Protein AF-A0A1E5SSB6-F1 (afdb_monomer_lite)

Structure (mmCIF, N/CA/C/O backbone):
data_AF-A0A1E5SSB6-F1
#
_entry.id   AF-A0A1E5SSB6-F1
#
loop_
_atom_site.group_PDB
_atom_site.id
_atom_site.type_symbol
_atom_site.label_atom_id
_atom_site.label_alt_id
_atom_site.label_comp_id
_atom_site.label_asym_id
_atom_site.label_entity_id
_atom_site.label_seq_id
_atom_site.pdbx_PDB_ins_code
_atom_site.Cartn_x
_atom_site.Cartn_y
_atom_site.Cartn_z
_atom_site.occupancy
_atom_site.B_iso_or_equiv
_atom_site.auth_seq_id
_atom_site.auth_comp_id
_atom_site.auth_asym_id
_atom_site.auth_atom_id
_atom_site.pdbx_PDB_model_num
ATOM 1 N N . MET A 1 1 ? -34.391 2.735 -28.396 1.00 38.72 1 MET A N 1
ATOM 2 C CA . MET A 1 1 ? -33.485 3.317 -27.385 1.00 38.72 1 MET A CA 1
ATOM 3 C C . MET A 1 1 ? -32.205 2.505 -27.438 1.00 38.72 1 MET A C 1
ATOM 5 O O . MET A 1 1 ? -32.286 1.310 -27.213 1.00 38.72 1 MET A O 1
ATOM 9 N N . LYS A 1 2 ? -31.087 3.081 -27.894 1.00 37.91 2 LYS A N 1
ATOM 10 C CA . LYS A 1 2 ? -29.797 2.378 -27.933 1.00 37.91 2 LYS A CA 1
ATOM 11 C C . LYS A 1 2 ? -28.933 2.931 -26.811 1.00 37.91 2 LYS A C 1
ATOM 13 O O . LYS A 1 2 ? -28.707 4.138 -26.753 1.00 37.91 2 LYS A O 1
ATOM 18 N N . GLU A 1 3 ? -28.555 2.039 -25.909 1.00 44.38 3 GLU A N 1
ATOM 19 C CA . GLU A 1 3 ? -27.650 2.275 -24.793 1.00 44.38 3 GLU A CA 1
ATOM 20 C C . GLU A 1 3 ? -26.328 2.855 -25.311 1.00 44.38 3 GLU A C 1
ATOM 22 O O . GLU A 1 3 ? -25.775 2.379 -26.305 1.00 44.38 3 GLU A O 1
ATOM 27 N N . LYS A 1 4 ? -25.844 3.920 -24.664 1.00 40.06 4 LYS A N 1
ATOM 28 C CA . LYS A 1 4 ? -24.485 4.419 -24.878 1.00 40.06 4 LYS A CA 1
ATOM 29 C C . LYS A 1 4 ? -23.526 3.462 -24.156 1.00 40.06 4 LYS A C 1
ATOM 31 O O . LYS A 1 4 ? -23.665 3.322 -22.941 1.00 40.06 4 LYS A O 1
ATOM 36 N N . PRO A 1 5 ? -22.570 2.818 -24.844 1.00 46.25 5 PRO A N 1
ATOM 37 C CA . PRO A 1 5 ? -21.493 2.110 -24.170 1.00 46.25 5 PRO A CA 1
ATOM 38 C C . PRO A 1 5 ? -20.588 3.156 -23.511 1.00 46.25 5 PRO A C 1
ATOM 40 O O . PRO A 1 5 ? -20.071 4.040 -24.189 1.00 46.25 5 PRO A O 1
ATOM 43 N N . ASN A 1 6 ? -20.448 3.096 -22.188 1.00 46.34 6 ASN A N 1
ATOM 44 C CA . ASN A 1 6 ? -19.497 3.941 -21.476 1.00 46.34 6 ASN A CA 1
ATOM 45 C C . ASN A 1 6 ? -18.076 3.548 -21.912 1.00 46.34 6 ASN A C 1
ATOM 47 O O . ASN A 1 6 ? -17.673 2.390 -21.795 1.00 46.34 6 ASN A O 1
ATOM 51 N N . ASP A 1 7 ? -17.371 4.533 -22.461 1.00 44.53 7 ASP A N 1
ATOM 52 C CA . ASP A 1 7 ? -16.019 4.509 -23.016 1.00 44.53 7 ASP A CA 1
ATOM 53 C C . ASP A 1 7 ? -14.988 3.974 -21.997 1.00 44.53 7 ASP A C 1
ATOM 55 O O . ASP A 1 7 ? -14.386 4.717 -21.224 1.00 44.53 7 ASP A O 1
ATOM 59 N N . GLY A 1 8 ? -14.731 2.663 -22.017 1.00 45.31 8 GLY A N 1
ATOM 60 C CA . GLY A 1 8 ? -13.601 2.004 -21.337 1.00 45.31 8 GLY A CA 1
ATOM 61 C C . GLY A 1 8 ? -12.246 2.263 -22.015 1.00 45.31 8 GLY A C 1
ATOM 62 O O . GLY A 1 8 ? -11.391 1.378 -22.079 1.00 45.31 8 GLY A O 1
ATOM 63 N N . THR A 1 9 ? -12.075 3.452 -22.588 1.00 46.88 9 THR A N 1
ATOM 64 C CA . THR A 1 9 ? -11.051 3.750 -23.603 1.00 46.88 9 THR A CA 1
ATOM 65 C C . THR A 1 9 ? -9.930 4.632 -23.052 1.00 46.88 9 THR A C 1
ATOM 67 O O . THR A 1 9 ? -8.882 4.753 -23.678 1.00 46.88 9 THR A O 1
ATOM 70 N N . HIS A 1 10 ? -10.092 5.168 -21.837 1.00 43.28 10 HIS A N 1
ATOM 71 C CA . HIS A 1 10 ? -9.079 5.985 -21.158 1.00 43.28 10 HIS A CA 1
ATOM 72 C C . HIS A 1 10 ? -8.232 5.231 -20.118 1.00 43.28 10 HIS A C 1
ATOM 74 O O . HIS A 1 10 ? -7.170 5.718 -19.747 1.00 43.28 10 HIS A O 1
ATOM 80 N N . THR A 1 11 ? -8.621 4.023 -19.698 1.00 44.84 11 THR A N 1
ATOM 81 C CA . THR A 1 11 ? -7.826 3.179 -18.776 1.00 44.84 11 THR A CA 1
ATOM 82 C C . THR A 1 11 ? -6.880 2.217 -19.499 1.00 44.84 11 THR A C 1
ATOM 84 O O . THR A 1 11 ? -5.838 1.836 -18.966 1.00 44.84 11 THR A O 1
ATOM 87 N N . ARG A 1 12 ? -7.192 1.857 -20.749 1.00 40.91 12 ARG A N 1
ATOM 88 C CA . ARG A 1 12 ? -6.340 1.002 -21.595 1.00 40.91 12 ARG A CA 1
ATOM 89 C C . ARG A 1 12 ? -4.987 1.624 -21.975 1.00 40.91 12 ARG A C 1
ATOM 91 O O . ARG A 1 12 ? -3.999 0.900 -21.906 1.00 40.91 12 ARG A O 1
ATOM 98 N N . PRO A 1 13 ? -4.872 2.930 -22.290 1.00 46.69 13 PRO A N 1
ATOM 99 C CA . PRO A 1 13 ? -3.584 3.522 -22.649 1.00 46.69 13 PRO A CA 1
ATOM 100 C C . PRO A 1 13 ? -2.585 3.536 -21.487 1.00 46.69 13 PRO A C 1
ATOM 102 O O . PRO A 1 13 ? -1.384 3.468 -21.730 1.00 46.69 13 PRO A O 1
ATOM 105 N N . LEU A 1 14 ? -3.063 3.611 -20.237 1.00 46.34 14 LEU A N 1
ATOM 106 C CA . LEU A 1 14 ? -2.207 3.594 -19.048 1.00 46.34 14 LEU A CA 1
ATOM 107 C C . LEU A 1 14 ? -1.624 2.191 -18.823 1.00 46.34 14 LEU A C 1
ATOM 109 O O . LEU A 1 14 ? -0.413 2.035 -18.701 1.00 46.34 14 LEU A O 1
ATOM 113 N N . LEU A 1 15 ? -2.476 1.161 -18.877 1.00 42.16 15 LEU A N 1
ATOM 114 C CA . LEU A 1 15 ? -2.078 -0.243 -18.728 1.00 42.16 15 LEU A CA 1
ATOM 115 C C . LEU A 1 15 ? -1.198 -0.746 -19.881 1.00 42.16 15 LEU A C 1
ATOM 117 O O . LEU A 1 15 ? -0.281 -1.529 -19.645 1.00 42.16 15 LEU A O 1
ATOM 121 N N . ASP A 1 16 ? -1.446 -0.310 -21.119 1.00 43.28 16 ASP A N 1
ATOM 122 C CA . ASP A 1 16 ? -0.635 -0.724 -22.271 1.00 43.28 16 ASP A CA 1
ATOM 123 C C . ASP A 1 16 ? 0.700 0.035 -22.364 1.00 43.28 16 ASP A C 1
ATOM 125 O O . ASP A 1 16 ? 1.691 -0.561 -22.785 1.00 43.28 16 ASP A O 1
ATOM 129 N N . LYS A 1 17 ? 0.785 1.289 -21.884 1.00 45.41 17 LYS A N 1
ATOM 130 C CA . LYS A 1 17 ? 2.083 1.958 -21.655 1.00 45.41 17 LYS A CA 1
ATOM 131 C C . LYS A 1 17 ? 2.878 1.290 -20.534 1.00 45.41 17 LYS A C 1
ATOM 133 O O . LYS A 1 17 ? 4.087 1.139 -20.659 1.00 45.41 17 LYS A O 1
ATOM 138 N N . LEU A 1 18 ? 2.203 0.829 -19.480 1.00 47.44 18 LEU A N 1
ATOM 139 C CA . LEU A 1 18 ? 2.836 0.070 -18.403 1.00 47.44 18 LEU A CA 1
ATOM 140 C C . LEU A 1 18 ? 3.393 -1.268 -18.919 1.00 47.44 18 LEU A C 1
ATOM 142 O O . LEU A 1 18 ? 4.546 -1.584 -18.674 1.00 47.44 18 LEU A O 1
ATOM 146 N N . LYS A 1 19 ? 2.654 -2.052 -19.707 1.00 43.97 19 LYS A N 1
ATOM 147 C CA . LYS A 1 19 ? 3.092 -3.410 -20.103 1.00 43.97 19 LYS A CA 1
ATOM 148 C C . LYS A 1 19 ? 4.412 -3.499 -20.887 1.00 43.97 19 LYS A C 1
ATOM 150 O O . LYS A 1 19 ? 5.040 -4.556 -20.839 1.00 43.97 19 LYS A O 1
ATOM 155 N N . GLY A 1 20 ? 4.817 -2.446 -21.600 1.00 41.00 20 GLY A N 1
ATOM 156 C CA . GLY A 1 20 ? 6.071 -2.413 -22.364 1.00 41.00 20 GLY A CA 1
ATOM 157 C C . GLY A 1 20 ? 7.301 -2.055 -21.523 1.00 41.00 20 GLY A C 1
ATOM 158 O O . GLY A 1 20 ? 8.315 -2.739 -21.622 1.00 41.00 20 GLY A O 1
ATOM 159 N N . ASP A 1 21 ? 7.187 -1.039 -20.660 1.00 46.62 21 ASP A N 1
ATOM 160 C CA . ASP A 1 21 ? 8.300 -0.487 -19.862 1.00 46.62 21 ASP A CA 1
ATOM 161 C C . ASP A 1 21 ? 8.412 -1.079 -18.442 1.00 46.62 21 ASP A C 1
ATOM 163 O O . ASP A 1 21 ? 9.484 -1.070 -17.832 1.00 46.62 21 ASP A O 1
ATOM 167 N N . TYR A 1 22 ? 7.323 -1.634 -17.900 1.00 44.41 22 TYR A N 1
ATOM 168 C CA . TYR A 1 22 ? 7.222 -2.044 -16.492 1.00 44.41 22 TYR A CA 1
ATOM 169 C C . TYR A 1 22 ? 8.079 -3.267 -16.148 1.00 44.41 22 TYR A C 1
ATOM 171 O O . TYR A 1 22 ? 8.574 -3.366 -15.034 1.00 44.41 22 TYR A O 1
ATOM 179 N N . ARG A 1 23 ? 8.350 -4.177 -17.095 1.00 41.66 23 ARG A N 1
ATOM 180 C CA . ARG A 1 23 ? 9.249 -5.324 -16.842 1.00 41.66 23 ARG A CA 1
ATOM 181 C C . ARG A 1 23 ? 10.732 -4.950 -16.785 1.00 41.66 23 ARG A C 1
ATOM 183 O O . ARG A 1 23 ? 11.491 -5.671 -16.140 1.00 41.66 23 ARG A O 1
ATOM 190 N N . GLU A 1 24 ? 11.146 -3.854 -17.420 1.00 44.97 24 GLU A N 1
ATOM 191 C CA . GLU A 1 24 ? 12.519 -3.345 -17.293 1.00 44.97 24 GLU A CA 1
ATOM 192 C C . GLU A 1 24 ? 12.666 -2.372 -16.111 1.00 44.97 24 GLU A C 1
ATOM 194 O O . GLU A 1 24 ? 13.701 -2.394 -15.446 1.00 44.97 24 GLU A O 1
ATOM 199 N N . HIS A 1 25 ? 11.619 -1.605 -15.775 1.00 43.44 25 HIS A N 1
ATOM 200 C CA . HIS A 1 25 ? 11.619 -0.663 -14.646 1.00 43.44 25 HIS A CA 1
ATOM 201 C C . HIS A 1 25 ? 11.317 -1.301 -13.280 1.00 43.44 25 HIS A C 1
ATOM 203 O O . HIS A 1 25 ? 11.797 -0.793 -12.275 1.00 43.44 25 HIS A O 1
ATOM 209 N N . LEU A 1 26 ? 10.637 -2.454 -13.211 1.00 45.53 26 LEU A N 1
ATOM 210 C CA . LEU A 1 26 ? 10.479 -3.236 -11.969 1.00 45.53 26 LEU A CA 1
ATOM 211 C C . LEU A 1 26 ? 11.780 -3.890 -11.469 1.00 45.53 26 LEU A C 1
ATOM 213 O O . LEU A 1 26 ? 11.784 -4.566 -10.444 1.00 45.53 26 LEU A O 1
ATOM 217 N N . LYS A 1 27 ? 12.912 -3.688 -12.154 1.00 42.28 27 LYS A N 1
ATOM 218 C CA . LYS A 1 27 ? 14.229 -3.900 -11.533 1.00 42.28 27 LYS A CA 1
ATOM 219 C C . LYS A 1 27 ? 14.596 -2.788 -10.536 1.00 42.28 27 LYS A C 1
ATOM 221 O O . LYS A 1 27 ? 15.606 -2.920 -9.850 1.00 42.28 27 LYS A O 1
ATOM 226 N N . GLY A 1 28 ? 13.815 -1.708 -10.468 1.00 55.72 28 GLY A N 1
ATOM 227 C CA . GLY A 1 28 ? 14.006 -0.568 -9.580 1.00 55.72 28 GLY A CA 1
ATOM 228 C C . GLY A 1 28 ? 12.910 -0.485 -8.521 1.00 55.72 28 GLY A C 1
ATOM 229 O O . GLY A 1 28 ? 11.758 -0.229 -8.843 1.00 55.72 28 GLY A O 1
ATOM 230 N N . ASP A 1 29 ? 13.314 -0.712 -7.271 1.00 79.88 29 ASP A N 1
ATOM 231 C CA . ASP A 1 29 ? 12.658 -0.363 -6.002 1.00 79.88 29 ASP A CA 1
ATOM 232 C C . ASP A 1 29 ? 11.220 0.209 -6.107 1.00 79.88 29 ASP A C 1
ATOM 234 O O . ASP A 1 29 ? 11.019 1.378 -6.457 1.00 79.88 29 ASP A O 1
ATOM 238 N N . LEU A 1 30 ? 10.220 -0.608 -5.739 1.00 85.50 30 LEU A N 1
ATOM 239 C CA . LEU A 1 30 ? 8.804 -0.231 -5.597 1.00 85.50 30 LEU A CA 1
ATOM 240 C C . LEU A 1 30 ? 8.635 1.124 -4.893 1.00 85.50 30 LEU A C 1
ATOM 242 O O . LEU A 1 30 ? 7.810 1.945 -5.302 1.00 85.50 30 LEU A O 1
ATOM 246 N N . VAL A 1 31 ? 9.437 1.372 -3.853 1.00 86.75 31 VAL A N 1
ATOM 247 C CA . VAL A 1 31 ? 9.374 2.601 -3.065 1.00 86.75 31 VAL A CA 1
ATOM 248 C C . VAL A 1 31 ? 9.694 3.807 -3.945 1.00 86.75 31 VAL A C 1
ATOM 250 O O . VAL A 1 31 ? 8.951 4.780 -3.930 1.00 86.75 31 VAL A O 1
ATOM 253 N N . GLN A 1 32 ? 10.746 3.744 -4.766 1.00 85.12 32 GLN A N 1
ATOM 254 C CA . GLN A 1 32 ? 11.109 4.837 -5.680 1.00 85.12 32 GLN A CA 1
ATOM 255 C C . GLN A 1 32 ? 10.020 5.103 -6.719 1.00 85.12 32 GLN A C 1
ATOM 257 O O . GLN A 1 32 ? 9.731 6.257 -7.026 1.00 85.12 32 GLN A O 1
ATOM 262 N N . THR A 1 33 ? 9.388 4.042 -7.224 1.00 86.25 33 THR A N 1
ATOM 263 C CA . THR A 1 33 ? 8.297 4.162 -8.199 1.00 86.25 33 THR A CA 1
ATOM 264 C C . THR A 1 33 ? 7.102 4.909 -7.604 1.00 86.25 33 THR A C 1
ATOM 266 O O . THR A 1 33 ? 6.567 5.813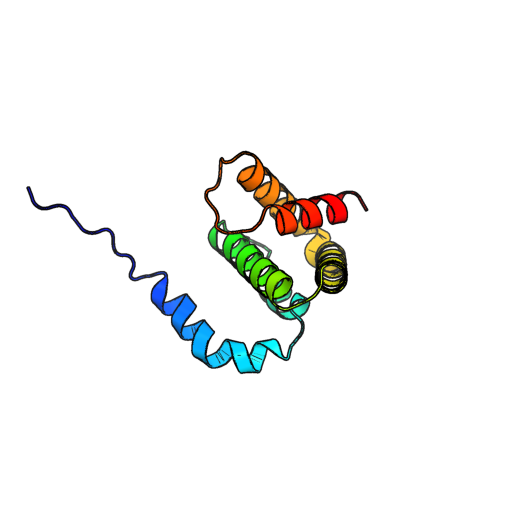 -8.239 1.00 86.25 33 THR A O 1
ATOM 269 N N . ILE A 1 34 ? 6.711 4.585 -6.369 1.00 88.38 34 ILE A N 1
ATOM 270 C CA . ILE A 1 34 ? 5.600 5.262 -5.687 1.00 88.38 34 ILE A CA 1
ATOM 271 C C . ILE A 1 34 ? 5.966 6.711 -5.328 1.00 88.38 34 ILE A C 1
ATOM 273 O O . ILE A 1 34 ? 5.136 7.602 -5.472 1.00 88.38 34 ILE A O 1
ATOM 277 N N . LEU A 1 35 ? 7.212 6.977 -4.921 1.00 87.00 35 LEU A N 1
ATOM 278 C CA . LEU A 1 35 ? 7.680 8.336 -4.608 1.00 87.00 35 LEU A CA 1
ATOM 279 C C . LEU A 1 35 ? 7.753 9.265 -5.825 1.00 87.00 35 LEU A C 1
ATOM 281 O O . LEU A 1 35 ? 7.746 10.481 -5.656 1.00 87.00 35 LEU A O 1
ATOM 285 N N . ALA A 1 36 ? 7.835 8.715 -7.038 1.00 86.81 36 ALA A N 1
ATOM 286 C CA . ALA A 1 36 ? 7.796 9.498 -8.269 1.00 86.81 36 ALA A CA 1
ATOM 287 C C . ALA A 1 36 ? 6.383 10.009 -8.612 1.00 86.81 36 ALA A C 1
ATOM 289 O O . ALA A 1 36 ? 6.242 10.874 -9.479 1.00 86.81 36 ALA A O 1
ATOM 290 N N . ILE A 1 37 ? 5.340 9.488 -7.954 1.00 83.56 37 ILE A N 1
ATOM 291 C CA . ILE A 1 37 ? 3.964 9.955 -8.130 1.00 83.56 37 ILE A CA 1
ATOM 292 C C . ILE A 1 37 ? 3.806 11.286 -7.374 1.00 83.56 37 ILE A C 1
ATOM 294 O O . ILE A 1 37 ? 4.179 11.360 -6.202 1.00 83.56 37 ILE A O 1
ATOM 298 N N . PRO A 1 38 ? 3.254 12.345 -7.995 1.00 78.12 38 PRO A N 1
ATOM 299 C CA . PRO A 1 38 ? 3.033 13.625 -7.325 1.00 78.12 38 PRO A CA 1
ATOM 300 C C . PRO A 1 38 ? 2.094 13.478 -6.117 1.00 78.12 38 PRO A C 1
ATOM 302 O O . PRO A 1 38 ? 0.894 13.268 -6.259 1.00 78.12 38 PRO A O 1
ATOM 305 N N . THR A 1 39 ? 2.637 13.597 -4.907 1.00 73.88 39 THR A N 1
ATOM 306 C CA . THR A 1 39 ? 1.911 13.329 -3.651 1.00 73.88 39 THR A CA 1
ATOM 307 C C . THR A 1 39 ? 1.162 14.532 -3.088 1.00 73.88 39 THR A C 1
ATOM 309 O O . THR A 1 39 ? 0.326 14.374 -2.198 1.00 73.88 39 THR A O 1
ATOM 312 N N . GLU A 1 40 ? 1.419 15.723 -3.633 1.00 71.50 40 GLU A N 1
ATOM 313 C CA . GLU A 1 40 ? 0.808 17.003 -3.243 1.00 71.50 40 GLU A CA 1
ATOM 314 C C . GLU A 1 40 ? -0.687 17.071 -3.591 1.00 71.50 40 GLU A C 1
ATOM 316 O O . GLU A 1 40 ? -1.411 17.949 -3.122 1.00 71.50 40 GLU A O 1
ATOM 321 N N . SER A 1 41 ? -1.159 16.162 -4.444 1.00 65.25 41 SER A N 1
ATOM 322 C CA . SER A 1 41 ? -2.534 16.130 -4.939 1.00 65.25 41 SER A CA 1
ATOM 323 C C . SER A 1 41 ? -3.000 14.706 -5.204 1.00 65.25 41 SER A C 1
ATOM 325 O O . SER A 1 41 ? -3.666 14.509 -6.206 1.00 65.25 41 SER A O 1
ATOM 327 N N . PHE A 1 42 ? -2.636 13.732 -4.355 1.00 77.81 42 PHE A N 1
ATOM 328 C CA . PHE A 1 42 ? -3.061 12.332 -4.506 1.00 77.81 42 PHE A CA 1
ATOM 329 C C . PHE A 1 42 ? -4.559 12.236 -4.810 1.00 77.81 42 PHE A C 1
ATOM 331 O O . PHE A 1 42 ? -5.410 12.300 -3.917 1.00 77.81 42 PHE A O 1
ATOM 338 N N . GLU A 1 43 ? -4.872 12.104 -6.097 1.00 80.94 43 GLU A N 1
ATOM 339 C CA . GLU A 1 43 ? -6.228 11.912 -6.557 1.00 80.94 43 GLU A CA 1
ATOM 340 C C . GLU A 1 43 ? -6.590 10.445 -6.331 1.00 80.94 43 GLU A C 1
ATOM 342 O O . GLU A 1 43 ? -5.731 9.572 -6.187 1.00 80.94 43 GLU A O 1
ATOM 347 N N . VAL A 1 44 ? -7.887 10.141 -6.325 1.00 79.56 44 VAL A N 1
ATOM 348 C CA . VAL A 1 44 ? -8.371 8.769 -6.108 1.00 79.56 44 VAL A CA 1
ATOM 349 C C . VAL A 1 44 ? -7.720 7.774 -7.078 1.00 79.56 44 VAL A C 1
ATOM 351 O O . VAL A 1 44 ? -7.388 6.664 -6.671 1.00 79.56 44 VAL A O 1
ATOM 354 N N . ASN A 1 45 ? -7.480 8.185 -8.327 1.00 82.00 45 ASN A N 1
ATOM 355 C CA . ASN A 1 45 ? -6.836 7.346 -9.339 1.00 82.00 45 ASN A CA 1
ATOM 356 C C . ASN A 1 45 ? -5.355 7.070 -9.026 1.00 82.00 45 ASN A C 1
ATOM 358 O O . ASN A 1 45 ? -4.884 5.962 -9.277 1.00 82.00 45 ASN A O 1
ATOM 362 N N . ASP A 1 46 ? -4.629 8.047 -8.472 1.00 86.38 46 ASP A N 1
ATOM 363 C CA . ASP A 1 46 ? -3.221 7.879 -8.096 1.00 86.38 46 ASP A CA 1
ATOM 364 C C . ASP A 1 46 ? -3.097 6.924 -6.911 1.00 86.38 46 ASP A C 1
ATOM 366 O O . ASP A 1 46 ? -2.253 6.029 -6.908 1.00 86.38 46 ASP A O 1
ATOM 370 N N . ILE A 1 47 ? -3.989 7.065 -5.926 1.00 89.25 47 ILE A N 1
ATOM 371 C CA . ILE A 1 47 ? -4.029 6.177 -4.764 1.00 89.25 47 ILE A CA 1
ATOM 372 C C . ILE A 1 47 ? -4.399 4.757 -5.200 1.00 89.25 47 ILE A C 1
ATOM 374 O O . ILE A 1 47 ? -3.736 3.802 -4.803 1.00 89.25 47 ILE A O 1
ATOM 378 N N . GLU A 1 48 ? -5.408 4.591 -6.057 1.00 88.88 48 GLU A N 1
ATOM 379 C CA . GLU A 1 48 ? -5.768 3.270 -6.578 1.00 88.88 48 GLU A CA 1
ATOM 380 C C . GLU A 1 48 ? -4.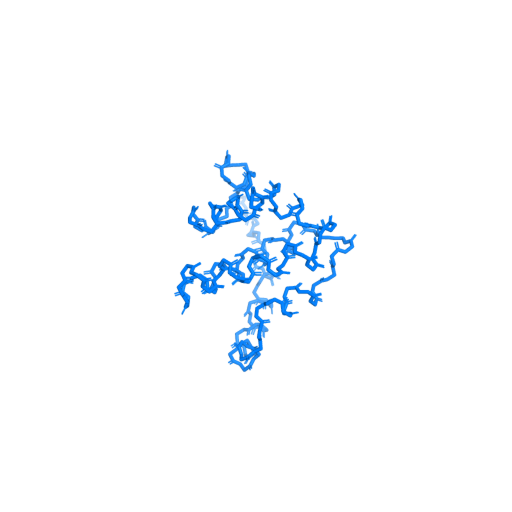601 2.632 -7.343 1.00 88.88 48 GLU A C 1
ATOM 382 O O . GLU A 1 48 ? -4.317 1.444 -7.171 1.00 88.88 48 GLU A O 1
ATOM 387 N N . PHE A 1 49 ? -3.873 3.422 -8.133 1.00 89.19 49 PHE A N 1
ATOM 388 C CA . PHE A 1 49 ? -2.677 2.957 -8.822 1.00 89.19 49 PHE A CA 1
ATOM 389 C C . PHE A 1 49 ? -1.580 2.512 -7.842 1.00 89.19 49 PHE A C 1
ATOM 391 O O . PHE A 1 49 ? -1.027 1.425 -8.010 1.00 89.19 49 PHE A O 1
ATOM 398 N N . VAL A 1 50 ? -1.315 3.273 -6.772 1.00 91.69 50 VAL A N 1
ATOM 399 C CA . VAL A 1 50 ? -0.390 2.866 -5.694 1.00 91.69 50 VAL A CA 1
ATOM 400 C C . VAL A 1 50 ? -0.800 1.518 -5.097 1.00 91.69 50 VAL A C 1
ATOM 402 O O . VAL A 1 50 ? 0.038 0.630 -4.944 1.00 91.69 50 VAL A O 1
ATOM 405 N N . PHE A 1 51 ? -2.087 1.322 -4.814 1.00 93.31 51 PHE A N 1
ATOM 406 C CA . PHE A 1 51 ? -2.601 0.059 -4.278 1.00 93.31 51 PHE A CA 1
ATOM 407 C C . PHE A 1 51 ? -2.424 -1.104 -5.261 1.00 93.31 51 PHE A C 1
ATOM 409 O O . PHE A 1 51 ? -2.060 -2.203 -4.849 1.00 93.31 51 PHE A O 1
ATOM 416 N N . GLN A 1 52 ? -2.614 -0.873 -6.561 1.00 90.50 52 GLN A N 1
ATOM 417 C CA . GLN A 1 52 ? -2.361 -1.883 -7.591 1.00 90.50 52 GLN A CA 1
ATOM 418 C C . GLN A 1 52 ? -0.875 -2.258 -7.690 1.00 90.50 52 GLN A C 1
ATOM 420 O O . GLN A 1 52 ? -0.567 -3.437 -7.869 1.00 90.50 52 GLN A O 1
ATOM 425 N N . LEU A 1 53 ? 0.042 -1.293 -7.543 1.00 91.50 53 LEU A N 1
ATOM 426 C CA . LEU A 1 53 ? 1.485 -1.557 -7.503 1.00 91.50 53 LEU A CA 1
ATOM 427 C C . LEU A 1 53 ? 1.864 -2.402 -6.282 1.00 91.50 53 LEU A C 1
ATOM 429 O O . LEU A 1 53 ? 2.563 -3.403 -6.418 1.00 91.50 53 LEU A O 1
ATOM 433 N N . LEU A 1 54 ? 1.362 -2.032 -5.103 1.00 92.88 54 LEU A N 1
ATOM 434 C CA . LEU A 1 54 ? 1.602 -2.764 -3.859 1.00 92.88 54 LEU A CA 1
ATOM 435 C C . LEU A 1 54 ? 1.024 -4.187 -3.899 1.00 92.88 54 LEU A C 1
ATOM 437 O O . LEU A 1 54 ? 1.662 -5.126 -3.434 1.00 92.88 54 LEU A O 1
ATOM 441 N N . GLU A 1 55 ? -0.157 -4.371 -4.488 1.00 92.12 55 GLU A N 1
ATOM 442 C CA . GLU A 1 55 ? -0.774 -5.689 -4.680 1.00 92.12 55 GLU A CA 1
ATOM 443 C C . GLU A 1 55 ? 0.012 -6.551 -5.669 1.00 92.12 55 GLU A C 1
ATOM 445 O O . GLU A 1 55 ? 0.1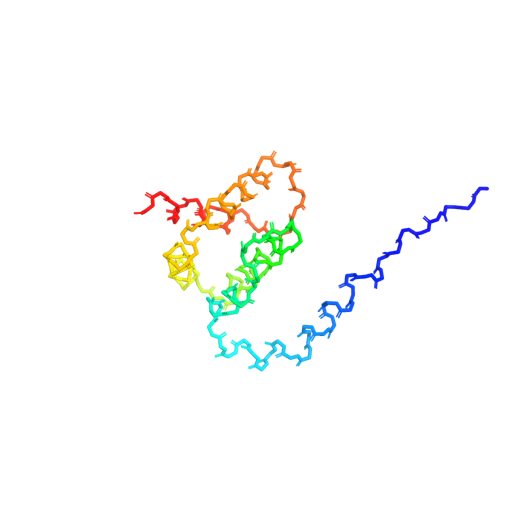69 -7.753 -5.457 1.00 92.12 55 GLU A O 1
ATOM 450 N N . ALA A 1 56 ? 0.509 -5.955 -6.756 1.00 89.44 56 ALA A N 1
ATOM 451 C CA . ALA A 1 56 ? 1.363 -6.658 -7.704 1.00 89.44 56 ALA A CA 1
ATOM 452 C C . ALA A 1 56 ? 2.658 -7.127 -7.028 1.00 89.44 56 ALA A C 1
ATOM 454 O O . ALA A 1 56 ? 3.043 -8.284 -7.200 1.00 89.44 56 ALA A O 1
ATOM 455 N N . GLU A 1 57 ? 3.272 -6.267 -6.212 1.00 87.88 57 GLU A N 1
ATOM 456 C CA . GLU A 1 57 ? 4.474 -6.601 -5.450 1.00 87.88 57 GLU A CA 1
ATOM 457 C C . GLU A 1 57 ? 4.203 -7.692 -4.407 1.00 87.88 57 GLU A C 1
ATOM 459 O O . GLU A 1 57 ? 4.942 -8.672 -4.338 1.00 87.88 57 GLU A O 1
ATOM 464 N N . LEU A 1 58 ? 3.103 -7.591 -3.653 1.00 88.94 58 LEU A N 1
ATOM 465 C CA . LEU A 1 58 ? 2.684 -8.606 -2.682 1.00 88.94 58 LEU A CA 1
ATOM 466 C C . LEU A 1 58 ? 2.462 -9.981 -3.329 1.00 88.94 58 LEU A C 1
ATOM 468 O O . LEU A 1 58 ? 2.717 -11.007 -2.706 1.00 88.94 58 LEU A O 1
ATOM 472 N N . ARG A 1 59 ? 1.990 -10.023 -4.580 1.00 85.56 59 ARG A N 1
ATOM 473 C CA . ARG A 1 59 ? 1.831 -11.278 -5.335 1.00 85.56 59 ARG A CA 1
ATOM 474 C C . ARG A 1 59 ? 3.148 -11.815 -5.891 1.00 85.56 59 ARG A C 1
ATOM 476 O O . ARG A 1 59 ? 3.238 -13.012 -6.160 1.00 85.56 59 ARG A O 1
ATOM 483 N N . ALA A 1 60 ? 4.126 -10.944 -6.124 1.00 84.62 60 ALA A N 1
ATOM 484 C CA . ALA A 1 60 ? 5.427 -11.300 -6.683 1.00 84.62 60 ALA A CA 1
ATOM 485 C C . ALA A 1 60 ? 6.466 -11.664 -5.609 1.00 84.62 60 ALA A C 1
ATOM 487 O O . ALA A 1 60 ? 7.437 -12.357 -5.917 1.00 84.62 60 ALA A O 1
ATOM 488 N N . THR A 1 61 ? 6.265 -11.211 -4.372 1.00 84.44 61 THR A N 1
ATOM 489 C CA . THR A 1 61 ? 7.224 -11.314 -3.264 1.00 84.44 61 THR A CA 1
ATOM 490 C C . THR A 1 61 ? 6.584 -11.892 -2.000 1.00 84.44 61 THR A C 1
ATOM 492 O O . THR A 1 61 ? 5.435 -12.333 -2.010 1.00 84.44 61 THR A O 1
ATOM 49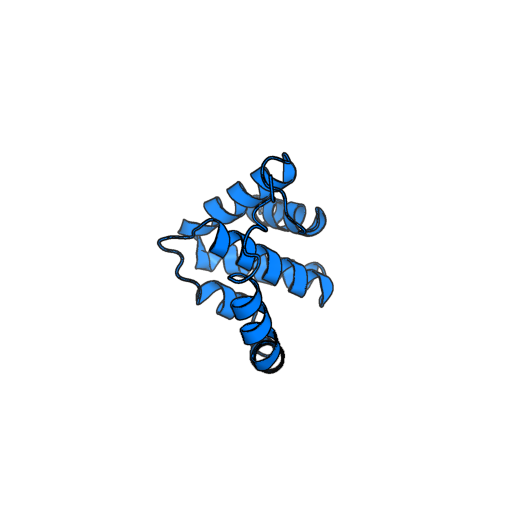5 N N . ASP A 1 62 ? 7.345 -11.964 -0.907 1.00 81.50 62 ASP A N 1
ATOM 496 C CA . ASP A 1 62 ? 6.838 -12.379 0.398 1.00 81.50 62 ASP A CA 1
ATOM 497 C C . ASP A 1 62 ? 6.322 -11.196 1.239 1.00 81.50 62 ASP A C 1
ATOM 499 O O . ASP A 1 62 ? 6.650 -10.028 1.016 1.00 81.50 62 ASP A O 1
ATOM 503 N N . ALA A 1 63 ? 5.527 -11.518 2.264 1.00 80.25 63 ALA A N 1
ATOM 504 C CA . ALA A 1 63 ? 4.918 -10.528 3.149 1.00 80.25 63 ALA A CA 1
ATOM 505 C C . ALA A 1 63 ? 5.947 -9.663 3.915 1.00 80.25 63 ALA A C 1
ATOM 507 O O . ALA A 1 63 ? 5.645 -8.525 4.262 1.00 80.25 63 ALA A O 1
ATOM 508 N N . GLY A 1 64 ? 7.156 -10.172 4.172 1.00 82.56 64 GLY A N 1
ATOM 509 C CA . GLY A 1 64 ? 8.217 -9.411 4.830 1.00 82.56 64 GLY A CA 1
ATOM 510 C C . GLY A 1 64 ? 8.832 -8.364 3.904 1.00 82.56 64 GLY A C 1
ATOM 511 O O . GLY A 1 64 ? 9.112 -7.246 4.341 1.00 82.56 64 GLY A O 1
ATOM 512 N N . HIS A 1 65 ? 8.993 -8.686 2.617 1.00 86.25 65 HIS A N 1
ATOM 513 C CA . HIS A 1 65 ? 9.466 -7.722 1.624 1.00 86.25 65 HIS A CA 1
ATOM 514 C C . HIS A 1 65 ? 8.512 -6.532 1.501 1.00 86.25 65 HIS A C 1
ATOM 516 O O . HIS A 1 65 ? 8.932 -5.390 1.692 1.00 86.25 65 HIS A O 1
ATOM 522 N N . ILE A 1 66 ? 7.218 -6.797 1.286 1.00 89.94 66 ILE A N 1
ATOM 523 C CA . ILE A 1 66 ? 6.224 -5.725 1.167 1.00 89.94 66 ILE A CA 1
ATOM 524 C C . ILE A 1 66 ? 6.122 -4.904 2.457 1.00 89.94 66 ILE A C 1
ATOM 526 O O . ILE A 1 66 ? 5.983 -3.688 2.389 1.00 89.94 66 ILE A O 1
ATOM 530 N N . GLN A 1 67 ? 6.247 -5.531 3.632 1.00 89.50 67 GLN A N 1
ATOM 531 C CA . GLN A 1 67 ? 6.191 -4.818 4.906 1.00 89.50 67 GLN A CA 1
ATOM 532 C C . GLN A 1 67 ? 7.357 -3.831 5.039 1.00 89.50 67 GLN A C 1
ATOM 534 O O . GLN A 1 67 ? 7.145 -2.693 5.449 1.00 89.50 67 GLN A O 1
ATOM 539 N N . ASN A 1 68 ? 8.565 -4.211 4.613 1.00 89.81 68 ASN A N 1
ATOM 540 C CA . ASN A 1 68 ? 9.707 -3.294 4.573 1.00 89.81 68 ASN A CA 1
ATOM 541 C C . ASN A 1 68 ? 9.474 -2.126 3.603 1.00 89.81 68 ASN A C 1
ATOM 543 O O . ASN A 1 68 ? 9.793 -0.980 3.931 1.00 89.81 68 ASN A O 1
ATOM 547 N N . SER A 1 69 ? 8.894 -2.392 2.428 1.00 91.12 69 SER A N 1
ATOM 548 C CA . SER A 1 69 ? 8.530 -1.345 1.468 1.00 91.12 69 SER A CA 1
ATOM 549 C C . SER A 1 69 ? 7.482 -0.392 2.044 1.00 91.12 69 SER A C 1
ATOM 551 O O . SER A 1 69 ? 7.645 0.820 1.931 1.00 91.12 69 SER A O 1
ATOM 553 N N . LEU A 1 70 ? 6.448 -0.914 2.712 1.00 94.50 70 LEU A N 1
ATOM 554 C CA . LEU A 1 70 ? 5.410 -0.118 3.372 1.00 94.50 70 LEU A CA 1
ATOM 555 C C . LEU A 1 70 ? 5.989 0.750 4.492 1.00 94.50 70 LEU A C 1
ATOM 557 O O . LEU A 1 70 ? 5.684 1.938 4.542 1.00 94.50 70 LEU A O 1
ATOM 561 N N . THR A 1 71 ? 6.874 0.211 5.335 1.00 94.06 71 THR A N 1
ATOM 562 C CA . THR A 1 71 ? 7.561 0.997 6.373 1.00 94.06 71 THR A CA 1
ATOM 563 C C . THR A 1 71 ? 8.394 2.119 5.752 1.00 94.06 71 THR A C 1
ATOM 565 O O . THR A 1 71 ? 8.300 3.269 6.173 1.00 94.06 71 THR A O 1
ATOM 568 N N . SER A 1 72 ? 9.145 1.831 4.683 1.00 92.81 72 SER A N 1
ATOM 569 C CA . SER A 1 72 ? 9.914 2.868 3.983 1.00 92.81 72 SER A CA 1
ATOM 570 C C . SER A 1 72 ? 9.017 3.943 3.358 1.00 92.81 72 SER A C 1
ATOM 572 O O . SER A 1 72 ? 9.376 5.122 3.354 1.00 92.81 72 SER A O 1
ATOM 574 N N . LEU A 1 73 ? 7.852 3.555 2.834 1.00 93.25 73 LEU A N 1
ATOM 575 C CA . LEU A 1 73 ? 6.863 4.484 2.293 1.00 93.25 73 LEU A CA 1
ATOM 576 C C . LEU A 1 73 ? 6.231 5.341 3.387 1.00 93.25 73 LEU A C 1
ATOM 578 O O . LEU A 1 73 ? 6.110 6.542 3.175 1.00 93.25 73 LEU A O 1
ATOM 582 N N . LYS A 1 74 ? 5.891 4.774 4.550 1.00 94.12 74 LYS A N 1
ATOM 583 C CA . LYS A 1 74 ? 5.387 5.527 5.710 1.00 94.12 74 LYS A CA 1
ATOM 584 C C . LYS A 1 74 ? 6.352 6.644 6.100 1.00 94.12 74 LYS A C 1
ATOM 586 O O . LYS A 1 74 ? 5.934 7.793 6.222 1.00 94.12 74 LYS A O 1
ATOM 591 N N . ASP A 1 75 ? 7.643 6.331 6.200 1.00 92.38 75 ASP A N 1
ATOM 592 C CA . ASP A 1 75 ? 8.669 7.311 6.570 1.00 92.38 75 ASP A CA 1
ATOM 593 C C . ASP A 1 75 ? 8.844 8.408 5.509 1.00 92.38 75 ASP A C 1
ATOM 595 O O . ASP A 1 75 ? 8.929 9.596 5.825 1.00 92.38 75 ASP A O 1
ATOM 599 N N . LYS A 1 76 ? 8.901 8.026 4.227 1.00 90.88 76 LYS A N 1
ATOM 600 C CA . LYS A 1 76 ? 9.190 8.961 3.125 1.00 90.88 76 LYS A CA 1
ATOM 601 C C . LYS A 1 76 ? 7.966 9.753 2.659 1.00 90.88 76 LYS A C 1
ATOM 603 O O . LYS A 1 76 ? 8.127 10.842 2.114 1.00 90.88 76 LYS A O 1
ATOM 608 N N . LEU A 1 77 ? 6.761 9.232 2.879 1.00 89.69 77 LEU A N 1
ATOM 609 C CA . LEU A 1 77 ? 5.480 9.860 2.551 1.00 89.69 77 LEU A CA 1
ATOM 610 C C . LEU A 1 77 ? 4.701 10.260 3.804 1.00 89.69 77 LEU A C 1
ATOM 612 O O . LEU A 1 77 ? 3.478 10.247 3.770 1.00 89.69 77 LEU A O 1
ATOM 616 N N . ALA A 1 78 ? 5.364 10.657 4.892 1.00 88.88 78 ALA A N 1
ATOM 617 C CA . ALA A 1 78 ? 4.706 10.932 6.174 1.00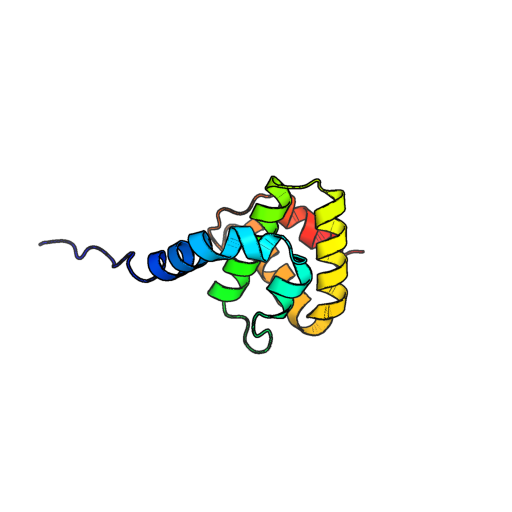 88.88 78 ALA A CA 1
ATOM 618 C C . ALA A 1 78 ? 3.459 11.846 6.076 1.00 88.88 78 ALA A C 1
ATOM 620 O O . ALA A 1 78 ? 2.469 11.618 6.765 1.00 88.88 78 ALA A O 1
ATOM 621 N N . ASN A 1 79 ? 3.467 12.841 5.178 1.00 89.81 79 ASN A N 1
ATOM 622 C CA . ASN A 1 79 ? 2.331 13.753 4.974 1.00 89.81 79 ASN A CA 1
ATOM 623 C C . ASN A 1 79 ? 1.156 13.124 4.202 1.00 89.81 79 ASN A C 1
ATOM 625 O O . ASN A 1 79 ? 0.006 13.496 4.428 1.00 89.81 79 ASN A O 1
ATOM 629 N N . SER A 1 80 ? 1.436 12.187 3.294 1.00 90.00 80 SER A N 1
ATOM 630 C CA . SER A 1 80 ? 0.439 11.550 2.417 1.00 90.00 80 SER A CA 1
ATOM 631 C C . SER A 1 80 ? 0.083 10.129 2.864 1.00 90.00 80 SER A C 1
ATOM 633 O O . SER A 1 80 ? -0.913 9.571 2.410 1.00 90.00 80 SER A O 1
ATOM 635 N N . TRP A 1 81 ? 0.841 9.546 3.793 1.00 92.56 81 TRP A N 1
ATOM 636 C CA . TRP A 1 81 ? 0.588 8.231 4.374 1.00 92.56 81 TRP A CA 1
ATOM 637 C C . TRP A 1 81 ? -0.804 8.117 5.013 1.00 92.56 81 TRP A C 1
ATOM 639 O O . TRP A 1 81 ? -1.507 7.154 4.702 1.00 92.56 81 TRP A O 1
ATOM 649 N N . PRO A 1 82 ? -1.301 9.113 5.782 1.00 92.56 82 PRO A N 1
ATOM 650 C CA . PRO A 1 82 ? -2.664 9.062 6.310 1.00 92.56 82 PRO A CA 1
ATOM 651 C C . PRO A 1 82 ? -3.741 8.948 5.221 1.00 92.56 82 PRO A C 1
ATOM 653 O O . PRO A 1 82 ? -4.802 8.381 5.466 1.00 92.56 82 PRO A O 1
ATOM 656 N N . ILE A 1 83 ? -3.477 9.455 4.010 1.00 92.25 83 ILE A N 1
ATOM 657 C CA . ILE A 1 83 ? -4.393 9.353 2.864 1.00 92.25 83 ILE A CA 1
ATOM 658 C C . ILE A 1 83 ? -4.432 7.908 2.348 1.00 92.25 83 ILE A C 1
ATOM 660 O O . ILE A 1 83 ? -5.513 7.378 2.095 1.00 92.25 83 ILE A O 1
ATOM 664 N N . ILE A 1 84 ? -3.270 7.251 2.252 1.00 92.94 84 ILE A N 1
ATOM 665 C CA . ILE A 1 84 ? -3.151 5.832 1.880 1.00 92.94 84 ILE A CA 1
ATOM 666 C C . ILE A 1 84 ? -3.917 4.964 2.890 1.00 92.94 84 ILE A C 1
ATOM 668 O O . ILE A 1 84 ? -4.747 4.145 2.497 1.00 92.94 84 ILE A O 1
ATOM 672 N N . VAL A 1 85 ? -3.708 5.191 4.190 1.00 95.12 85 VAL A N 1
ATOM 673 C CA . VAL A 1 85 ? -4.405 4.464 5.266 1.00 95.12 85 VAL A CA 1
ATOM 674 C C . VAL A 1 85 ? -5.914 4.716 5.224 1.00 95.12 85 VAL A C 1
ATOM 676 O O . VAL A 1 85 ? -6.710 3.779 5.314 1.00 95.12 85 VAL A O 1
ATOM 679 N N . ALA A 1 86 ? -6.341 5.969 5.042 1.00 93.94 86 ALA A N 1
ATOM 680 C CA . ALA A 1 86 ? -7.756 6.306 4.913 1.00 93.94 86 ALA A CA 1
ATOM 681 C C . ALA A 1 86 ? -8.408 5.580 3.727 1.00 93.94 86 ALA A C 1
ATOM 683 O O . ALA A 1 86 ? -9.504 5.040 3.875 1.00 93.94 86 ALA A O 1
ATOM 684 N N . TYR A 1 87 ? -7.727 5.506 2.581 1.00 93.00 87 TYR A N 1
ATOM 685 C CA . TYR A 1 87 ? -8.225 4.784 1.413 1.00 93.00 87 TYR A CA 1
ATOM 686 C C . TYR A 1 87 ? -8.327 3.272 1.665 1.00 93.00 87 TYR A C 1
ATOM 688 O O . TYR A 1 87 ? -9.361 2.682 1.353 1.00 93.00 87 TYR A O 1
ATOM 696 N N . ALA A 1 88 ? -7.329 2.659 2.318 1.00 94.06 88 ALA A N 1
ATOM 697 C CA . ALA A 1 88 ? -7.378 1.248 2.722 1.00 94.06 88 ALA A CA 1
ATOM 698 C C . ALA A 1 88 ? -8.623 0.943 3.576 1.00 94.06 88 ALA A C 1
ATOM 700 O O . ALA A 1 88 ? -9.347 -0.018 3.312 1.00 94.06 88 ALA A O 1
ATOM 701 N N . ASN A 1 89 ? -8.917 1.811 4.548 1.00 94.31 89 ASN A N 1
ATOM 702 C CA . ASN A 1 89 ? -10.087 1.685 5.416 1.00 94.31 89 ASN A CA 1
ATOM 703 C C . ASN A 1 89 ? -11.413 1.819 4.648 1.00 94.31 89 ASN A C 1
ATOM 705 O O . ASN A 1 89 ? -12.396 1.153 4.974 1.00 94.31 89 ASN A O 1
ATOM 709 N N . GLU A 1 90 ? -11.483 2.685 3.636 1.00 94.12 90 GLU A N 1
ATOM 710 C CA . GLU A 1 90 ? -12.697 2.841 2.827 1.00 94.12 90 GLU A CA 1
ATOM 711 C C . GLU A 1 90 ? -12.923 1.641 1.886 1.00 94.12 90 GLU A C 1
ATOM 713 O O . GLU A 1 90 ? -14.081 1.274 1.655 1.00 94.12 90 GLU A O 1
ATOM 718 N N . ILE A 1 91 ? -11.856 0.976 1.417 1.00 91.94 91 ILE A N 1
ATOM 719 C CA . ILE A 1 91 ? -11.953 -0.321 0.722 1.00 91.94 91 ILE A CA 1
ATOM 720 C C . ILE A 1 91 ? -12.452 -1.402 1.684 1.00 91.94 91 ILE A C 1
ATOM 722 O O . ILE A 1 91 ? -13.404 -2.109 1.360 1.00 91.94 91 ILE A O 1
ATOM 726 N N . GLU A 1 92 ? -11.864 -1.514 2.880 1.00 92.50 92 GLU A N 1
ATOM 727 C CA . GLU A 1 92 ? -12.258 -2.520 3.877 1.00 92.50 92 GLU A CA 1
ATOM 728 C C . GLU A 1 92 ? -13.740 -2.413 4.255 1.00 92.50 92 GLU A C 1
ATOM 730 O O . GLU A 1 92 ? -14.452 -3.412 4.354 1.00 92.50 92 GLU A O 1
ATOM 735 N N . ARG A 1 93 ? -14.233 -1.180 4.404 1.00 93.12 93 ARG A N 1
ATOM 736 C CA . ARG A 1 93 ? -15.645 -0.881 4.689 1.00 93.12 93 ARG A CA 1
ATOM 737 C C . ARG A 1 93 ? -16.575 -1.115 3.494 1.00 93.12 93 ARG A C 1
ATOM 739 O O . ARG A 1 93 ? -17.780 -0.910 3.628 1.00 93.12 93 ARG A O 1
ATOM 746 N N . GLY A 1 94 ? -16.041 -1.482 2.329 1.00 90.94 94 GLY A N 1
ATOM 747 C CA . GLY A 1 94 ? -16.795 -1.714 1.097 1.00 90.94 94 GLY A CA 1
ATOM 748 C C . GLY A 1 94 ? -17.345 -0.444 0.444 1.00 90.94 94 GLY A C 1
ATOM 749 O O . GLY A 1 94 ? -18.235 -0.530 -0.401 1.00 90.94 94 GLY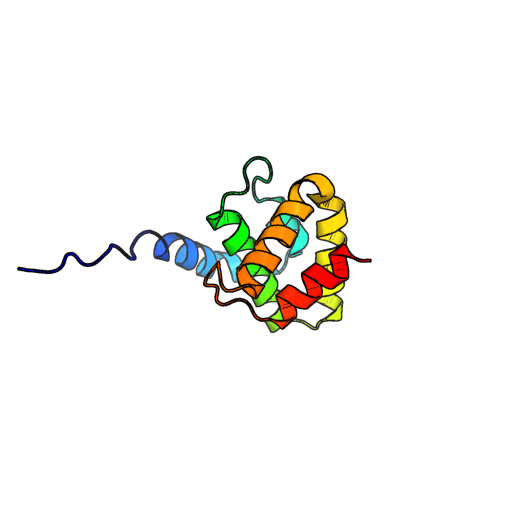 A O 1
ATOM 750 N N . LYS A 1 95 ? -16.853 0.740 0.828 1.00 89.75 95 LYS A N 1
ATOM 751 C CA . LYS A 1 95 ? -17.274 2.017 0.229 1.00 89.75 95 LYS A CA 1
ATOM 752 C C . LYS A 1 95 ? -16.567 2.295 -1.093 1.00 89.75 95 LYS A C 1
ATOM 754 O O . LYS A 1 95 ? -17.123 2.978 -1.949 1.00 89.75 95 LYS A O 1
ATOM 759 N N . VAL A 1 96 ? -15.363 1.753 -1.255 1.00 87.31 96 VAL A N 1
ATOM 760 C CA . VAL A 1 96 ? -14.608 1.760 -2.507 1.00 87.31 96 VAL A CA 1
ATOM 761 C C . VAL A 1 96 ? -14.530 0.329 -3.022 1.00 87.31 96 VAL A C 1
ATOM 763 O O . VAL A 1 96 ? -14.056 -0.566 -2.325 1.00 87.31 96 VAL A O 1
ATOM 766 N N . SER A 1 97 ? -15.003 0.102 -4.247 1.00 86.00 97 SER A N 1
ATOM 767 C CA . SER A 1 97 ? -14.811 -1.180 -4.921 1.00 86.00 97 SER A CA 1
ATOM 768 C C . SER A 1 97 ? -13.396 -1.224 -5.481 1.00 86.00 97 SER A C 1
ATOM 770 O O . SER A 1 97 ? -13.037 -0.383 -6.298 1.00 86.00 97 SER A O 1
ATOM 772 N N . SER A 1 98 ? -12.593 -2.183 -5.031 1.00 86.50 98 SER A N 1
ATOM 773 C CA . SER A 1 98 ? -11.227 -2.352 -5.511 1.00 86.50 98 SER A CA 1
ATOM 774 C C . SER A 1 98 ? -10.838 -3.829 -5.557 1.00 86.50 98 SER A C 1
ATOM 776 O O . SER A 1 98 ? -11.397 -4.652 -4.834 1.00 86.50 98 SER A O 1
ATOM 778 N N . ALA A 1 99 ? -9.899 -4.173 -6.440 1.00 84.94 99 ALA A N 1
ATOM 779 C CA . ALA A 1 99 ? -9.425 -5.546 -6.648 1.00 84.94 99 ALA A CA 1
ATOM 780 C C . ALA A 1 99 ? -8.268 -5.949 -5.711 1.00 84.94 99 ALA A C 1
ATOM 782 O O . ALA A 1 99 ? -7.707 -7.039 -5.858 1.00 84.94 99 ALA A O 1
ATOM 783 N N . VAL A 1 100 ? -7.884 -5.061 -4.792 1.00 90.19 100 VAL A N 1
ATOM 784 C CA . VAL A 1 100 ? -6.831 -5.295 -3.799 1.00 90.19 100 VAL A CA 1
ATOM 785 C C . VAL A 1 100 ? -7.259 -6.308 -2.753 1.00 90.19 100 VAL A C 1
ATOM 787 O O . VAL A 1 100 ? -8.421 -6.377 -2.354 1.00 90.19 100 VAL A O 1
ATOM 790 N N . SER A 1 101 ? -6.298 -7.110 -2.311 1.00 91.56 101 SER A N 1
ATOM 791 C CA . SER A 1 101 ? -6.536 -8.157 -1.330 1.00 91.56 101 SER A CA 1
ATOM 792 C C . SER A 1 101 ? -6.728 -7.586 0.079 1.00 91.56 101 SER A C 1
ATOM 794 O O . SER A 1 101 ? -6.111 -6.592 0.467 1.00 91.56 101 SER A O 1
ATOM 796 N N . HIS A 1 102 ? -7.519 -8.282 0.901 1.00 91.88 102 HIS A N 1
ATOM 797 C CA . HIS A 1 102 ? -7.612 -7.992 2.338 1.00 91.88 102 HIS A CA 1
ATOM 798 C C . HIS A 1 102 ? -6.252 -8.091 3.045 1.00 91.88 102 HIS A C 1
ATOM 800 O O . HIS A 1 102 ? -6.026 -7.409 4.039 1.00 91.88 102 HIS A O 1
ATOM 806 N N . GLN A 1 103 ? -5.335 -8.912 2.522 1.00 92.81 103 GLN A N 1
ATOM 807 C CA . GLN A 1 103 ? -3.984 -9.041 3.058 1.00 92.81 103 GLN A CA 1
ATOM 808 C C . GLN A 1 103 ? -3.196 -7.735 2.924 1.00 92.81 103 GLN A C 1
ATOM 810 O O . GLN A 1 103 ? -2.567 -7.321 3.894 1.00 92.81 103 GLN A O 1
ATOM 815 N N . LEU A 1 104 ? -3.241 -7.069 1.764 1.00 94.19 104 LEU A N 1
ATOM 816 C CA . LEU A 1 104 ? -2.557 -5.786 1.600 1.00 94.19 104 LEU A CA 1
ATOM 817 C C . LEU A 1 104 ? -3.134 -4.722 2.541 1.00 94.19 104 LEU A C 1
ATOM 819 O O . LEU A 1 104 ? -2.378 -3.982 3.164 1.00 94.19 104 LEU A O 1
ATOM 823 N N . ILE A 1 105 ? -4.462 -4.669 2.667 1.00 94.69 105 ILE A N 1
ATOM 824 C CA . ILE A 1 105 ? -5.140 -3.723 3.563 1.00 94.69 105 ILE A CA 1
ATOM 825 C C . ILE A 1 105 ? -4.665 -3.916 5.007 1.00 94.69 105 ILE A C 1
ATOM 827 O O . ILE A 1 105 ? -4.244 -2.952 5.644 1.00 94.69 105 ILE A O 1
ATOM 831 N N . ALA A 1 106 ? -4.651 -5.164 5.486 1.00 93.56 106 ALA A N 1
ATOM 832 C CA . ALA A 1 106 ? -4.181 -5.489 6.827 1.00 93.56 106 ALA A CA 1
ATOM 833 C C . ALA A 1 106 ? -2.708 -5.102 7.033 1.00 93.56 106 ALA A C 1
ATOM 835 O O . ALA A 1 106 ? -2.351 -4.575 8.081 1.00 93.56 106 ALA A O 1
ATOM 836 N N . LEU A 1 107 ? -1.846 -5.317 6.033 1.00 94.44 107 LEU A N 1
ATOM 837 C CA . LEU A 1 107 ? -0.438 -4.918 6.110 1.00 94.44 107 LEU A CA 1
ATOM 838 C C . LEU A 1 107 ? -0.271 -3.398 6.219 1.00 94.44 107 LEU A C 1
ATOM 840 O O . LEU A 1 107 ? 0.527 -2.940 7.028 1.00 94.44 107 LEU A O 1
ATOM 844 N N . ILE A 1 108 ? -1.046 -2.618 5.459 1.00 94.88 108 ILE A N 1
ATOM 845 C CA . ILE A 1 108 ? -1.029 -1.149 5.544 1.00 94.88 108 ILE A CA 1
ATOM 846 C C . ILE A 1 108 ? -1.454 -0.683 6.943 1.00 94.88 108 ILE A C 1
ATOM 848 O O . ILE A 1 108 ? -0.792 0.176 7.523 1.00 94.88 108 ILE A O 1
ATOM 852 N N . GLN A 1 109 ? -2.522 -1.263 7.498 1.00 92.31 109 GLN A N 1
ATOM 853 C CA . GLN A 1 109 ? -3.011 -0.932 8.841 1.00 92.31 109 GLN A CA 1
ATOM 854 C C . GLN A 1 109 ? -1.986 -1.290 9.925 1.00 92.31 109 GLN A C 1
ATOM 856 O O . GLN A 1 109 ? -1.679 -0.456 10.771 1.00 92.31 109 GLN A O 1
ATOM 861 N N . LEU A 1 110 ? -1.380 -2.480 9.852 1.00 92.81 110 LEU A N 1
ATOM 862 C CA . LEU A 1 110 ? -0.324 -2.895 10.782 1.00 92.81 110 LEU A CA 1
ATOM 863 C C . LEU A 1 110 ? 0.906 -1.983 10.708 1.00 92.81 110 LEU A C 1
ATOM 865 O O . LEU A 1 110 ? 1.514 -1.683 11.732 1.00 92.81 110 LEU A O 1
ATOM 869 N N . THR A 1 111 ? 1.286 -1.538 9.508 1.00 93.38 111 THR A N 1
ATOM 870 C CA . THR A 1 111 ? 2.386 -0.582 9.338 1.00 93.38 111 THR A CA 1
ATOM 871 C C . THR A 1 111 ? 2.043 0.790 9.920 1.00 93.38 111 THR A C 1
ATOM 873 O O . THR A 1 111 ? 2.943 1.473 10.398 1.00 93.38 111 THR A O 1
ATOM 876 N N . ASP A 1 112 ? 0.779 1.215 9.914 1.00 93.44 112 ASP A N 1
ATOM 877 C CA . ASP A 1 112 ? 0.359 2.478 10.534 1.00 93.44 112 ASP A CA 1
ATOM 878 C C . ASP A 1 112 ? 0.489 2.450 12.066 1.00 93.44 112 ASP A C 1
ATOM 880 O O . ASP A 1 112 ? 0.992 3.408 12.655 1.00 93.44 112 ASP A O 1
ATOM 884 N N . GLU A 1 113 ? 0.128 1.325 12.690 1.00 85.31 113 GLU A N 1
ATOM 885 C CA . GLU A 1 113 ? 0.180 1.120 14.146 1.00 85.31 113 GLU A CA 1
ATOM 886 C C . GLU A 1 113 ? 1.599 0.912 14.713 1.00 85.31 113 GLU A C 1
ATOM 888 O O . GLU A 1 113 ? 1.804 1.107 15.914 1.00 85.31 113 GLU A O 1
ATOM 893 N N . ALA A 1 114 ? 2.559 0.509 13.870 1.00 70.94 114 ALA A N 1
ATOM 894 C CA . ALA A 1 114 ? 3.960 0.254 14.233 1.00 70.94 114 ALA A CA 1
ATOM 895 C C . ALA A 1 114 ? 4.806 1.533 14.355 1.00 70.94 114 ALA A C 1
ATOM 897 O O . ALA A 1 114 ? 5.613 1.605 15.309 1.00 70.94 114 ALA A O 1
#

Sequence (114 aa):
MKEKPNDGTHTRPLLDKLKGDYREHLKGDLVQTILAIPTESFEVNDIEFVFQLLEAELRATDAGHIQNSLTSLKDKLANSWPIIVAYANEIERGKVSSAVSHQLIALIQLTDEA

Secondary structure (DSSP, 8-state):
--PPPP-TTSSHHHHHHHHHHHHHHTTS-HHHHHHTS-GGG--HHHHHHHHHHHHHHHHHS-HHHHHHHHHHHHHHTTTTHHHHHHHHHHHHTTSS-----HHHHHHHHHHHH-

Radius of gyration: 15.32 Å; chains: 1; bounding box: 48×29×42 Å

Foldseek 3Di:
DDDDDDCPPVVVVVVVVCVPCVVVCVVDQLLVVLVVPPQVCCDPVNLLVNLVSLQVVCVVDPPVVSLVSLLSNCVVVVVRLVVNLVVLVCVVVVVDDHPHDPSSSVSSVVSVVD

pLDDT: mean 77.64, std 19.77, range [37.91, 95.12]